Protein AF-A0AAW4YGR2-F1 (afdb_monomer)

Solvent-accessible surface area (backbone atoms only — not comparable to full-atom values): 8056 Å² total; per-residue (Å²): 142,90,78,78,89,82,82,88,88,87,86,87,87,86,78,83,58,52,85,84,49,76,62,74,46,73,49,75,47,76,50,70,59,96,88,45,74,52,77,46,79,47,74,50,80,73,88,74,62,53,74,58,90,59,51,32,40,44,72,47,79,77,44,80,37,77,92,77,71,43,76,41,72,51,71,45,75,39,78,82,68,57,90,58,80,89,78,82,87,87,88,66,85,43,52,62,47,100,85,68,49,75,42,92,53,98,53,69,86,69,80,78,92,123

Nearest PDB structures (foldseek):
  5ihw-assembly1_A  TM=9.160E-01  e=1.388E-10  Staphylococcus aureus subsp. aureus MSSA476
  5wta-assembly2_B  TM=8.793E-01  e=1.305E-10  Staphylococcus aureus subsp. aureus Mu50
  5wtb-assembly2_A  TM=9.764E-01  e=3.705E-07  Staphylococcus aureus subsp. aureus Mu50
  1n67-assembly1_A  TM=6.673E-01  e=1.685E-02  Staphylococcus aureus
  5jq6-assembly1_A  TM=7.932E-01  e=6.149E-02  Staphylococcus aureus

Foldseek 3Di:
DPDPPDDDDDDDDDDPDCVVVVDWDWDKDWDDDPRDIDIDIDTDDDDAWQDDPQWTKDKDWDDQDVVVLDTDMDMDTRPVVGDDDPDDDDDDPADADSVRHGDPDPDDSDPDDD

Secondary structure (DSSP, 8-state):
---SS------------TTT--S-EEEEEEEEETTEEEEEEEEE-PPPPEEETTEEEEEEEEEEETTTTEEEEEEEESTT----SS------SSEE-TT--EE-----S-----

Mean predicted aligned error: 7.58 Å

Sequence (114 aa):
DKYEDIKSRLTLYSYIDKQAVPNETSLNLTFATAGKETNQNVTVDYQDPMVHGDSNIQSIFTKLDEDKQTIEQQIYVNPLKKTATNTKVDIAGSQVDDYGNIKLGNGSTIIDQN

pLDDT: mean 88.15, std 14.64, range [42.28, 98.25]

Organism: Staphylococcus aureus (NCBI:txid1280)

Radius of gyration: 20.93 Å; Cα contacts (8 Å, |Δi|>4): 111; chains: 1; bounding box: 46×40×59 Å

Structure (mmCIF, N/CA/C/O backbone):
data_AF-A0AAW4YGR2-F1
#
_entry.id   AF-A0AAW4YGR2-F1
#
loop_
_atom_site.group_PDB
_atom_site.id
_atom_site.type_symbol
_atom_site.label_atom_id
_atom_site.label_alt_id
_atom_site.label_comp_id
_atom_site.label_asym_id
_atom_site.label_entity_id
_atom_site.label_seq_id
_atom_site.pdbx_PDB_ins_code
_atom_site.Cartn_x
_atom_site.Cartn_y
_atom_site.Cartn_z
_atom_site.occupancy
_atom_site.B_iso_or_equiv
_atom_site.auth_seq_id
_atom_site.auth_comp_id
_atom_site.auth_asym_id
_atom_site.auth_atom_id
_atom_site.pdbx_PDB_model_num
ATOM 1 N N . ASP A 1 1 ? -23.091 -7.155 31.314 1.00 67.25 1 ASP A N 1
ATOM 2 C CA . ASP A 1 1 ? -23.406 -5.916 32.031 1.00 67.25 1 ASP A CA 1
ATOM 3 C C . ASP A 1 1 ? -23.180 -6.125 33.525 1.00 67.25 1 ASP A C 1
ATOM 5 O O . ASP A 1 1 ? -24.080 -6.548 34.233 1.00 67.25 1 ASP A O 1
ATOM 9 N N . LYS A 1 2 ? -21.915 -6.065 33.960 1.00 91.88 2 LYS A N 1
ATOM 10 C CA . LYS A 1 2 ? -21.491 -6.503 35.310 1.00 91.88 2 LYS A CA 1
ATOM 11 C C . LYS A 1 2 ? -20.656 -5.459 36.059 1.00 91.88 2 LYS A C 1
ATOM 13 O O . LYS A 1 2 ? -20.313 -5.695 37.211 1.00 91.88 2 LYS A O 1
ATOM 18 N N . TYR A 1 3 ? -20.289 -4.365 35.396 1.00 93.75 3 TYR A N 1
ATOM 19 C CA . TYR A 1 3 ? -19.369 -3.361 35.919 1.00 93.75 3 TYR A CA 1
ATOM 20 C C . TYR A 1 3 ? -19.913 -1.970 35.625 1.00 93.75 3 TYR A C 1
ATOM 22 O O . TYR A 1 3 ? -20.484 -1.744 34.560 1.00 93.75 3 TYR A O 1
ATOM 30 N N . GLU A 1 4 ? -19.684 -1.061 36.562 1.00 92.88 4 GLU A N 1
ATOM 31 C CA . GLU A 1 4 ? -20.031 0.354 36.466 1.00 92.88 4 GLU A CA 1
ATOM 32 C C . GLU A 1 4 ? -18.751 1.184 36.251 1.00 92.88 4 GLU A C 1
ATOM 34 O O . GLU A 1 4 ? -17.642 0.704 36.499 1.00 92.88 4 GLU A O 1
ATOM 39 N N . ASP A 1 5 ? -18.897 2.406 35.726 1.00 94.94 5 ASP A N 1
ATOM 40 C CA . ASP A 1 5 ? -17.808 3.373 35.492 1.00 94.94 5 ASP A CA 1
ATOM 41 C C . ASP A 1 5 ? -16.616 2.866 34.657 1.00 94.94 5 ASP A C 1
ATOM 43 O O . ASP A 1 5 ? -15.457 3.248 34.855 1.00 94.94 5 ASP A O 1
ATOM 47 N N . ILE A 1 6 ? -16.898 2.013 33.671 1.00 94.94 6 ILE A N 1
ATOM 48 C CA . ILE A 1 6 ? -15.872 1.439 32.799 1.00 94.94 6 ILE A CA 1
ATOM 49 C C . ILE A 1 6 ? -15.189 2.542 31.978 1.00 94.94 6 ILE A C 1
ATOM 51 O O . ILE A 1 6 ? -15.822 3.266 31.208 1.00 94.94 6 ILE A O 1
ATOM 55 N N . LYS A 1 7 ? -13.859 2.602 32.070 1.00 96.88 7 LYS A N 1
ATOM 56 C CA . LYS A 1 7 ? -12.997 3.380 31.171 1.00 96.88 7 LYS A CA 1
ATOM 57 C C . LYS A 1 7 ? -12.283 2.428 30.225 1.00 96.88 7 LYS A C 1
ATOM 59 O O . LYS A 1 7 ? -11.762 1.404 30.656 1.00 96.88 7 LYS A O 1
ATOM 64 N N . SER A 1 8 ? -12.241 2.777 28.945 1.00 96.06 8 SER A N 1
ATOM 65 C CA . SER A 1 8 ? -11.617 1.954 27.911 1.00 96.06 8 SER A CA 1
ATOM 66 C C . SER A 1 8 ? -10.724 2.791 27.003 1.00 96.06 8 SER A C 1
ATOM 68 O O . SER A 1 8 ? -10.925 3.997 26.847 1.00 96.06 8 SER A O 1
ATOM 70 N N . ARG A 1 9 ? -9.733 2.131 26.403 1.00 97.44 9 ARG A N 1
ATOM 71 C CA . ARG A 1 9 ? -8.849 2.676 25.376 1.00 97.44 9 ARG A CA 1
ATOM 72 C C . ARG A 1 9 ? -8.755 1.663 24.245 1.00 97.44 9 ARG A C 1
ATOM 74 O O . ARG A 1 9 ? -8.524 0.485 24.494 1.00 97.44 9 ARG A O 1
ATOM 81 N N . LEU A 1 10 ? -8.877 2.151 23.018 1.00 97.50 10 LEU A N 1
ATOM 82 C CA . LEU A 1 10 ? -8.722 1.361 21.807 1.00 97.50 10 LEU A CA 1
ATOM 83 C C . LEU A 1 10 ? -7.699 2.041 20.895 1.00 97.50 10 LEU A C 1
ATOM 85 O O . LEU A 1 10 ? -7.749 3.255 20.707 1.00 97.50 10 LEU A O 1
ATOM 89 N N . THR A 1 11 ? -6.789 1.250 20.335 1.00 97.62 11 THR A N 1
ATOM 90 C CA . THR A 1 11 ? -5.846 1.674 19.295 1.00 97.62 11 THR A CA 1
ATOM 91 C C . THR A 1 11 ? -6.119 0.822 18.064 1.00 97.62 11 THR A C 1
ATOM 93 O O . THR A 1 11 ? -6.150 -0.401 18.175 1.00 97.62 11 THR A O 1
ATOM 96 N N . LEU A 1 12 ? -6.324 1.458 16.911 1.00 97.31 12 LEU A N 1
ATOM 97 C CA . LEU A 1 12 ? -6.580 0.786 15.639 1.00 97.31 12 LEU A CA 1
ATOM 98 C C . LEU A 1 12 ? -5.519 1.184 14.617 1.00 97.31 12 LEU A C 1
ATOM 100 O O . LEU A 1 12 ? -5.073 2.331 14.595 1.00 97.31 12 LEU A O 1
ATOM 104 N N . TYR A 1 13 ? -5.163 0.236 13.758 1.00 95.75 13 TYR A N 1
ATOM 105 C CA . TYR A 1 13 ? -4.300 0.455 12.604 1.00 95.75 13 TYR A CA 1
ATOM 106 C C . TYR A 1 13 ? -5.129 0.317 11.333 1.00 95.75 13 TYR A C 1
ATOM 108 O O . TYR A 1 13 ? -6.061 -0.483 11.267 1.00 95.75 13 TYR A O 1
ATOM 116 N N . SER A 1 14 ? -4.800 1.122 10.332 1.00 95.06 14 SER A N 1
ATOM 117 C CA . SER A 1 14 ? -5.449 1.105 9.024 1.00 95.06 14 SER A CA 1
ATOM 118 C C . SER A 1 14 ? -4.433 1.480 7.950 1.00 95.06 14 SER A C 1
ATOM 120 O O . SER A 1 14 ? -3.360 2.004 8.259 1.00 95.06 14 SER A O 1
ATOM 122 N N . TYR A 1 15 ? -4.769 1.193 6.697 1.00 95.38 15 TYR A N 1
ATOM 123 C CA . TYR A 1 15 ? -3.955 1.532 5.535 1.00 95.38 15 TYR A CA 1
ATOM 124 C C . TYR A 1 15 ? -4.701 2.553 4.681 1.00 95.38 15 TYR A C 1
ATOM 126 O O . TYR A 1 15 ? -5.926 2.498 4.578 1.00 95.38 15 TYR A O 1
ATOM 134 N N . ILE A 1 16 ? -3.961 3.462 4.046 1.00 96.69 16 ILE A N 1
ATOM 135 C CA . ILE A 1 16 ? -4.522 4.350 3.025 1.00 96.69 16 ILE A CA 1
ATOM 136 C C . ILE A 1 16 ? -5.048 3.501 1.866 1.00 96.69 16 ILE A C 1
ATOM 138 O O . ILE A 1 16 ? -4.357 2.596 1.385 1.00 96.69 16 ILE A O 1
ATOM 142 N N . ASP A 1 17 ? -6.262 3.812 1.416 1.00 95.62 17 ASP A N 1
ATOM 143 C CA . ASP A 1 17 ? -6.830 3.226 0.210 1.00 95.62 17 ASP A CA 1
ATOM 144 C C . ASP A 1 17 ? -6.059 3.731 -1.017 1.00 95.62 17 ASP A C 1
ATOM 146 O O . ASP A 1 17 ? -6.204 4.877 -1.448 1.00 95.62 17 ASP A O 1
ATOM 150 N N . LYS A 1 18 ? -5.229 2.850 -1.583 1.00 92.69 18 LYS A N 1
ATOM 151 C CA . LYS A 1 18 ? -4.399 3.147 -2.756 1.00 92.69 18 LYS A CA 1
ATOM 152 C C . LYS A 1 18 ? -5.220 3.348 -4.032 1.00 92.69 18 LYS A C 1
ATOM 154 O O . LYS A 1 18 ? -4.711 3.954 -4.969 1.00 92.69 18 LYS A O 1
ATOM 159 N N . GLN A 1 19 ? -6.463 2.862 -4.094 1.00 92.44 19 GLN A N 1
ATOM 160 C CA . GLN A 1 19 ? -7.344 3.130 -5.233 1.00 92.44 19 GLN A CA 1
ATOM 161 C C . GLN A 1 19 ? -7.850 4.576 -5.193 1.00 92.44 19 GLN A C 1
ATOM 163 O O . GLN A 1 19 ? -7.893 5.241 -6.228 1.00 92.44 19 GLN A O 1
ATOM 168 N N . ALA A 1 20 ? -8.201 5.069 -4.003 1.00 94.62 20 ALA A N 1
ATOM 169 C CA . ALA A 1 20 ? -8.630 6.450 -3.802 1.00 94.62 20 ALA A CA 1
ATOM 170 C C . ALA A 1 20 ? -7.458 7.450 -3.829 1.00 94.62 20 ALA A C 1
ATOM 172 O O . ALA A 1 20 ? -7.620 8.574 -4.304 1.00 94.62 20 ALA A O 1
ATOM 173 N N . VAL A 1 21 ? -6.278 7.044 -3.349 1.00 95.56 21 VAL A N 1
ATOM 174 C CA . VAL A 1 21 ? -5.060 7.868 -3.292 1.00 95.56 21 VAL A CA 1
ATOM 175 C C . VAL A 1 21 ? -3.935 7.190 -4.088 1.00 95.56 21 VAL A C 1
ATOM 177 O O . VAL A 1 21 ? -3.017 6.622 -3.500 1.00 95.56 21 VAL A O 1
ATOM 180 N N . PRO A 1 22 ? -3.981 7.209 -5.432 1.00 91.81 22 PRO A N 1
ATOM 181 C CA . PRO A 1 22 ? -3.017 6.477 -6.259 1.00 91.81 22 PRO A CA 1
ATOM 182 C C . PRO A 1 22 ? -1.628 7.127 -6.325 1.00 91.81 22 PRO A C 1
ATOM 184 O O . PRO A 1 22 ? -0.672 6.464 -6.712 1.00 91.81 22 PRO A O 1
ATOM 187 N N . ASN A 1 23 ? -1.506 8.408 -5.962 1.00 93.44 23 ASN A N 1
ATOM 188 C CA . ASN A 1 23 ? -0.253 9.165 -5.978 1.00 93.44 23 ASN A CA 1
ATOM 189 C C . ASN A 1 23 ? -0.032 9.853 -4.629 1.00 93.44 23 ASN A C 1
ATOM 191 O O . ASN A 1 23 ? -0.991 10.096 -3.893 1.00 93.44 23 ASN A O 1
ATOM 195 N N . GLU A 1 24 ? 1.220 10.198 -4.340 1.00 95.88 24 GLU A N 1
ATOM 196 C CA . GLU A 1 24 ? 1.603 10.945 -3.142 1.00 95.88 24 GLU A CA 1
ATOM 197 C C . GLU A 1 24 ? 0.855 12.268 -3.035 1.00 95.88 24 GLU A C 1
ATOM 199 O O . GLU A 1 24 ? 0.673 13.006 -4.011 1.00 95.88 24 GLU A O 1
ATOM 204 N N . THR A 1 25 ? 0.381 12.557 -1.829 1.00 97.69 25 THR A N 1
ATOM 205 C CA . THR A 1 25 ? -0.408 13.753 -1.558 1.00 97.69 25 THR A CA 1
ATOM 206 C C . THR A 1 25 ? -0.539 13.985 -0.060 1.00 97.69 25 THR A C 1
ATOM 208 O O . THR A 1 25 ? -0.298 13.089 0.750 1.00 97.69 25 THR A O 1
ATOM 211 N N . SER A 1 26 ? -0.982 15.178 0.321 1.00 97.62 26 SER A N 1
ATOM 212 C CA . SER A 1 26 ? -1.445 15.441 1.680 1.00 97.62 26 SER A CA 1
ATOM 213 C C . SER A 1 26 ? -2.966 15.352 1.728 1.00 97.62 26 SER A C 1
ATOM 215 O O . SER A 1 26 ? -3.655 15.926 0.885 1.00 97.62 26 SER A O 1
ATOM 217 N N . LEU A 1 27 ? -3.505 14.673 2.739 1.00 96.94 27 LEU A N 1
ATOM 218 C CA . LEU A 1 27 ? -4.947 14.576 2.963 1.00 96.94 27 LEU A CA 1
ATOM 219 C C . LEU A 1 27 ? -5.303 14.743 4.438 1.00 96.94 27 LEU A C 1
ATOM 221 O O . LEU A 1 27 ? -4.483 14.542 5.332 1.00 96.94 27 LEU A O 1
ATOM 225 N N . ASN A 1 28 ? -6.552 15.123 4.689 1.00 97.62 28 ASN A N 1
ATOM 226 C CA . ASN A 1 28 ? -7.111 15.155 6.031 1.00 97.62 28 ASN A CA 1
ATOM 227 C C . ASN A 1 28 ? -7.814 13.827 6.331 1.00 97.62 28 ASN A C 1
ATOM 229 O O . ASN A 1 28 ? -8.724 13.435 5.603 1.00 97.62 28 ASN A O 1
ATOM 233 N N . LEU A 1 29 ? -7.403 13.160 7.406 1.00 97.69 29 LEU A N 1
ATOM 234 C CA . LEU A 1 29 ? -8.069 11.978 7.937 1.00 97.69 29 LEU A CA 1
ATOM 235 C C . LEU A 1 29 ? -9.057 12.392 9.023 1.00 97.69 29 LEU A C 1
ATOM 237 O O . LEU A 1 29 ? -8.696 13.131 9.940 1.00 97.69 29 LEU A O 1
ATOM 241 N N . THR A 1 30 ? -10.272 11.863 8.944 1.00 97.88 30 THR A N 1
ATOM 242 C CA . THR A 1 30 ? -11.322 12.063 9.944 1.00 97.88 30 THR A CA 1
ATOM 243 C C . THR A 1 30 ? -11.640 10.725 10.598 1.00 97.88 30 THR A C 1
ATOM 245 O O . THR A 1 30 ? -12.021 9.773 9.920 1.00 97.88 30 THR A O 1
ATOM 248 N N . PHE A 1 31 ? -11.492 10.649 11.920 1.00 97.56 31 PHE A N 1
ATOM 249 C CA . PHE A 1 31 ? -11.860 9.475 12.717 1.00 97.56 31 PHE A CA 1
ATOM 250 C C . PHE A 1 31 ? -12.943 9.854 13.718 1.00 97.56 31 PHE A C 1
ATOM 252 O O . PHE A 1 31 ? -12.882 10.930 14.307 1.00 97.56 31 PHE A O 1
ATOM 259 N N . ALA A 1 32 ? -13.898 8.955 13.959 1.00 97.50 32 ALA A N 1
ATOM 260 C CA . ALA A 1 32 ? -14.972 9.171 14.920 1.00 97.50 32 ALA A CA 1
ATOM 261 C C . ALA A 1 32 ? -15.021 8.063 15.976 1.00 97.50 32 ALA A C 1
ATOM 263 O O . ALA A 1 32 ? -14.880 6.881 15.669 1.00 97.50 32 ALA A O 1
ATOM 264 N N . THR A 1 33 ? -15.270 8.430 17.231 1.00 97.50 33 THR A N 1
ATOM 265 C CA . THR A 1 33 ? -15.630 7.486 18.299 1.00 97.50 33 THR A CA 1
ATOM 266 C C . THR A 1 33 ? -16.886 7.991 18.988 1.00 97.50 33 THR A C 1
ATOM 268 O O . THR A 1 33 ? -16.926 9.130 19.448 1.00 97.50 33 THR A O 1
ATOM 271 N N . ALA A 1 34 ? -17.928 7.154 19.035 1.00 97.00 34 ALA A N 1
ATOM 272 C CA . ALA A 1 34 ? -19.237 7.514 19.591 1.00 97.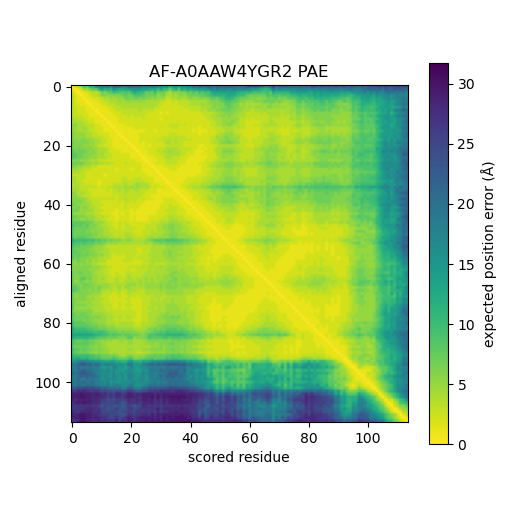00 34 ALA A CA 1
ATOM 273 C C . ALA A 1 34 ? -19.790 8.847 19.030 1.00 97.00 34 ALA A C 1
ATOM 275 O O . ALA A 1 34 ? -20.281 9.695 19.772 1.00 97.00 34 ALA A O 1
ATOM 276 N N . GLY A 1 35 ? -19.655 9.050 17.713 1.00 96.81 35 GLY A N 1
ATOM 277 C CA . GLY A 1 35 ? -20.132 10.247 17.012 1.00 96.81 35 GLY A CA 1
ATOM 278 C C . GLY A 1 35 ? -19.296 11.514 17.222 1.00 96.81 35 GLY A C 1
ATOM 279 O O . GLY A 1 35 ? -19.659 12.561 16.698 1.00 96.81 35 GLY A O 1
ATOM 280 N N . LYS A 1 36 ? -18.186 11.450 17.968 1.00 97.56 36 LYS A N 1
ATOM 281 C CA . LYS A 1 36 ? -17.252 12.573 18.123 1.00 97.56 36 LYS A CA 1
ATOM 282 C C . LYS A 1 36 ? -16.058 12.397 17.203 1.00 97.56 36 LYS A C 1
ATOM 284 O O . LYS A 1 36 ? -15.359 11.389 17.298 1.00 97.56 36 LYS A O 1
ATOM 289 N N . GLU A 1 37 ? -15.838 13.388 16.351 1.00 98.25 37 GLU A N 1
ATOM 290 C CA . GLU A 1 37 ? -14.777 13.381 15.352 1.00 98.25 37 GLU A CA 1
ATOM 291 C C . GLU A 1 37 ? -13.478 14.006 15.859 1.00 98.25 37 GLU A C 1
ATOM 293 O O . GLU A 1 37 ? -13.468 14.906 16.701 1.00 98.25 37 GLU A O 1
ATOM 298 N N . THR A 1 38 ? -12.375 13.549 15.281 1.00 97.69 38 THR A N 1
ATOM 299 C CA . THR A 1 38 ? -11.078 14.214 15.312 1.00 97.69 38 THR A CA 1
ATOM 300 C C . THR A 1 38 ? -10.476 14.194 13.912 1.00 97.69 38 THR A C 1
ATOM 302 O O . THR A 1 38 ? -10.728 13.272 13.133 1.00 97.69 38 THR A O 1
ATOM 305 N N . ASN A 1 39 ? -9.704 15.228 13.591 1.00 97.56 39 ASN A N 1
ATOM 306 C CA . ASN A 1 39 ? -9.137 15.445 12.268 1.00 97.56 39 ASN A CA 1
ATOM 307 C C . ASN A 1 39 ? -7.620 15.554 12.360 1.00 97.56 39 ASN A C 1
ATOM 309 O O . ASN A 1 39 ? -7.103 16.221 13.257 1.00 97.56 39 ASN A O 1
ATOM 313 N N . GLN A 1 40 ? -6.918 14.935 11.416 1.00 97.62 40 GLN A N 1
ATOM 314 C CA . GLN A 1 40 ? -5.468 15.021 11.312 1.00 97.62 40 GLN A CA 1
ATOM 315 C C . GLN A 1 40 ? -5.056 15.128 9.848 1.00 97.62 40 GLN A C 1
ATOM 317 O O . GLN A 1 40 ? -5.383 14.263 9.037 1.00 97.62 40 GLN A O 1
ATOM 322 N N . ASN A 1 41 ? -4.279 16.158 9.522 1.00 97.88 41 ASN A N 1
ATOM 323 C CA . ASN A 1 41 ? -3.614 16.237 8.230 1.00 97.88 41 ASN A CA 1
ATOM 324 C C . ASN A 1 41 ? -2.382 15.324 8.224 1.00 97.88 41 ASN A C 1
ATOM 326 O O . ASN A 1 41 ? -1.584 15.351 9.165 1.00 97.88 41 ASN A O 1
ATOM 330 N N . VAL A 1 42 ? -2.252 14.515 7.179 1.00 97.50 42 VAL A N 1
ATOM 331 C CA . VAL A 1 42 ? -1.128 13.602 6.968 1.00 97.50 42 VAL A CA 1
ATOM 332 C C . VAL A 1 42 ? -0.604 13.754 5.548 1.00 97.50 42 VAL A C 1
ATOM 334 O O . VAL A 1 42 ? -1.360 14.078 4.631 1.00 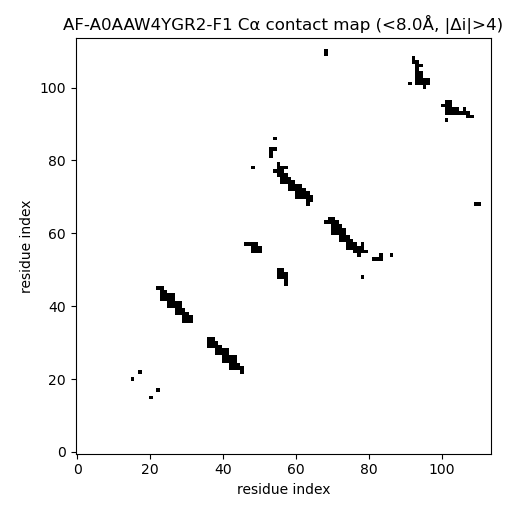97.50 42 VAL A O 1
ATOM 337 N N . THR A 1 43 ? 0.679 13.465 5.366 1.00 98.06 43 THR A N 1
ATOM 338 C CA . THR A 1 43 ? 1.292 13.311 4.046 1.00 98.06 43 THR A CA 1
ATOM 339 C C . THR A 1 43 ? 1.466 11.829 3.758 1.00 98.06 43 THR A C 1
ATOM 341 O O . THR A 1 43 ? 1.988 11.092 4.595 1.00 98.06 43 THR A O 1
ATOM 344 N N . VAL A 1 44 ? 0.991 11.400 2.592 1.00 97.62 44 VAL A N 1
ATOM 345 C CA . VAL A 1 44 ? 1.186 10.053 2.059 1.00 97.62 44 VAL A CA 1
ATOM 346 C C . VAL A 1 44 ? 2.405 10.087 1.162 1.00 97.62 44 VAL A C 1
ATOM 348 O O . VAL A 1 44 ? 2.388 10.747 0.125 1.00 97.62 44 VAL A O 1
ATOM 351 N N . ASP A 1 45 ? 3.427 9.373 1.606 1.00 97.00 45 ASP A N 1
ATOM 352 C CA . ASP A 1 45 ? 4.701 9.166 0.933 1.00 97.00 45 ASP A CA 1
ATOM 353 C C . ASP A 1 45 ? 4.777 7.683 0.544 1.00 97.00 45 ASP A C 1
ATOM 355 O O . ASP A 1 45 ? 4.581 6.807 1.401 1.00 97.00 45 ASP A O 1
ATOM 359 N N . TYR A 1 46 ? 4.932 7.395 -0.748 1.00 94.81 46 TYR A N 1
ATOM 360 C CA . TYR A 1 46 ? 5.013 6.028 -1.249 1.00 94.81 46 TYR A CA 1
ATOM 361 C C . TYR A 1 46 ? 6.477 5.652 -1.468 1.00 94.81 46 TYR A C 1
ATOM 363 O O . TYR A 1 46 ? 7.367 6.482 -1.528 1.00 94.81 46 TYR A O 1
ATOM 371 N N . GLN A 1 47 ? 6.760 4.353 -1.543 1.00 92.44 47 GLN A N 1
ATOM 372 C CA . GLN A 1 47 ? 8.139 3.921 -1.748 1.00 92.44 47 GLN A CA 1
ATOM 373 C C . GLN A 1 47 ? 8.641 4.312 -3.148 1.00 92.44 47 GLN A C 1
ATOM 375 O O . GLN A 1 47 ? 7.954 4.081 -4.149 1.00 92.44 47 GLN A O 1
ATOM 380 N N . ASP A 1 48 ? 9.879 4.788 -3.208 1.00 93.00 48 ASP A N 1
ATOM 381 C CA . ASP A 1 48 ? 10.631 4.923 -4.451 1.00 93.00 48 ASP A CA 1
ATOM 382 C C . ASP A 1 48 ? 11.072 3.555 -5.005 1.00 93.00 48 ASP A C 1
ATOM 384 O O . ASP A 1 48 ? 11.268 2.594 -4.245 1.00 93.00 48 ASP A O 1
ATOM 388 N N . PRO A 1 49 ? 11.295 3.436 -6.327 1.00 93.75 49 PRO A N 1
ATOM 389 C CA . PRO A 1 49 ? 11.941 2.262 -6.886 1.00 93.75 49 PRO A CA 1
ATOM 390 C C . PRO A 1 49 ? 13.394 2.148 -6.438 1.00 93.75 49 PRO A C 1
ATOM 392 O O . PRO A 1 49 ? 14.137 3.127 -6.415 1.00 93.75 49 PRO A O 1
ATOM 395 N N . MET A 1 50 ? 13.838 0.917 -6.181 1.00 90.75 50 MET A N 1
ATOM 396 C CA . MET A 1 50 ? 15.263 0.624 -6.049 1.00 90.75 50 MET A CA 1
ATOM 397 C C . MET A 1 50 ? 15.919 0.776 -7.424 1.00 90.75 50 MET A C 1
ATOM 399 O O . MET A 1 50 ?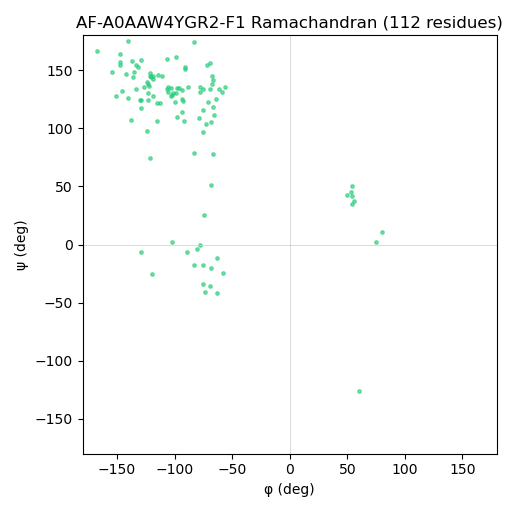 15.386 0.262 -8.410 1.00 90.75 50 MET A O 1
ATOM 403 N N . VAL A 1 51 ? 17.066 1.459 -7.506 1.00 93.31 51 VAL A N 1
ATOM 404 C CA . VAL A 1 51 ? 17.742 1.771 -8.778 1.00 93.31 51 VAL A CA 1
ATOM 405 C C . VAL A 1 51 ? 19.220 1.382 -8.729 1.00 93.31 51 VAL A C 1
ATOM 407 O O . VAL A 1 51 ? 19.975 1.895 -7.908 1.00 93.31 51 VAL A O 1
ATOM 410 N N . HIS A 1 52 ? 19.658 0.549 -9.677 1.00 91.31 52 HIS A N 1
ATOM 411 C CA . HIS A 1 52 ? 21.066 0.221 -9.906 1.00 91.31 52 HIS A CA 1
ATOM 412 C C . HIS A 1 52 ? 21.374 0.194 -11.412 1.00 91.31 52 HIS A C 1
ATOM 414 O O . HIS A 1 52 ? 20.953 -0.709 -12.135 1.00 91.31 52 HIS A O 1
ATOM 420 N N . GLY A 1 53 ? 22.094 1.205 -11.910 1.00 93.00 53 GLY A N 1
ATOM 421 C CA . GLY A 1 53 ? 22.292 1.391 -13.352 1.00 93.00 53 GLY A CA 1
ATOM 422 C C . GLY A 1 53 ? 20.956 1.587 -14.082 1.00 93.00 53 GLY A C 1
ATOM 423 O O . GLY A 1 53 ? 20.156 2.453 -13.704 1.00 93.00 53 GLY A O 1
ATOM 424 N N . ASP A 1 54 ? 20.704 0.774 -15.109 1.00 94.31 54 ASP A N 1
ATOM 425 C CA . ASP A 1 54 ? 19.429 0.766 -15.841 1.00 94.31 54 ASP A CA 1
ATOM 426 C C . ASP A 1 54 ? 18.350 -0.086 -15.158 1.00 94.31 54 ASP A C 1
ATOM 428 O O . ASP A 1 54 ? 17.159 0.103 -15.416 1.00 94.31 54 ASP A O 1
ATOM 432 N N . SER A 1 55 ? 18.737 -0.975 -14.239 1.00 92.75 55 SER A N 1
ATOM 433 C CA . SER A 1 55 ? 17.800 -1.776 -13.456 1.00 92.75 55 SER A CA 1
ATOM 434 C C . SER A 1 55 ? 17.083 -0.892 -12.443 1.00 92.75 55 SER A C 1
ATOM 436 O O . SER A 1 55 ? 17.713 -0.231 -11.618 1.00 92.75 55 SER A O 1
ATOM 438 N N . ASN A 1 56 ? 15.755 -0.864 -12.513 1.00 94.12 56 ASN A N 1
ATOM 439 C CA . ASN A 1 56 ? 14.916 -0.195 -11.530 1.00 94.12 56 ASN A CA 1
ATOM 440 C C . ASN A 1 56 ? 13.606 -0.962 -11.330 1.00 94.12 56 ASN A C 1
ATOM 442 O O . ASN A 1 56 ? 12.988 -1.394 -12.308 1.00 94.12 56 ASN A O 1
ATOM 446 N N . ILE A 1 57 ? 13.229 -1.190 -10.071 1.00 93.69 57 ILE A N 1
ATOM 447 C CA . ILE A 1 57 ? 12.118 -2.076 -9.708 1.00 93.69 57 ILE A CA 1
ATOM 448 C C . ILE A 1 57 ? 11.517 -1.693 -8.351 1.00 93.69 57 ILE A C 1
ATOM 450 O O . ILE A 1 57 ? 12.217 -1.231 -7.452 1.00 93.69 57 ILE A O 1
ATOM 454 N N . GLN A 1 58 ? 10.216 -1.923 -8.196 1.00 93.06 58 GLN A N 1
ATOM 455 C CA . GLN A 1 58 ? 9.511 -1.868 -6.914 1.00 93.06 58 GLN A CA 1
ATOM 456 C C . GLN A 1 58 ? 8.374 -2.888 -6.906 1.00 93.06 58 GLN A C 1
ATOM 458 O O . GLN A 1 58 ? 7.835 -3.234 -7.961 1.00 93.06 58 GLN A O 1
ATOM 463 N N . SER A 1 59 ? 7.977 -3.356 -5.724 1.00 92.12 59 SER A N 1
ATOM 464 C CA . SER A 1 59 ? 6.835 -4.262 -5.585 1.00 92.12 59 SER A CA 1
ATOM 465 C C . SER A 1 59 ? 6.088 -4.054 -4.275 1.00 92.12 59 SER A C 1
ATOM 467 O O . SER A 1 59 ? 6.654 -3.531 -3.316 1.00 92.12 59 SER A O 1
ATOM 469 N N . ILE A 1 60 ? 4.819 -4.456 -4.248 1.00 91.31 60 ILE A N 1
ATOM 470 C CA . ILE A 1 60 ? 3.959 -4.420 -3.061 1.00 91.31 60 ILE A CA 1
ATOM 471 C C . ILE A 1 60 ? 3.053 -5.653 -3.032 1.00 91.31 60 ILE A C 1
ATOM 473 O O . ILE A 1 60 ? 2.611 -6.123 -4.081 1.00 91.31 60 ILE A O 1
ATOM 477 N N . PHE A 1 61 ? 2.734 -6.153 -1.837 1.00 93.44 61 PHE A N 1
ATOM 478 C CA . PHE A 1 61 ? 1.627 -7.094 -1.667 1.00 93.44 61 PHE A CA 1
ATOM 479 C C . PHE A 1 61 ? 0.294 -6.346 -1.675 1.00 93.44 61 PHE A C 1
ATOM 481 O O . PHE A 1 61 ? 0.162 -5.295 -1.042 1.00 93.44 61 PHE A O 1
ATOM 488 N N . THR A 1 62 ? -0.686 -6.881 -2.397 1.00 93.56 62 THR A N 1
ATOM 489 C CA . THR A 1 62 ? -1.974 -6.214 -2.649 1.00 93.56 62 THR A CA 1
ATOM 490 C C . THR A 1 62 ? -3.170 -6.991 -2.126 1.00 93.56 62 THR A C 1
ATOM 492 O O . THR A 1 62 ? -4.182 -6.377 -1.792 1.00 93.56 62 THR A O 1
ATOM 495 N N . LYS A 1 63 ? -3.065 -8.318 -1.994 1.00 94.25 63 LYS A N 1
ATOM 496 C CA . LYS A 1 63 ? -4.143 -9.153 -1.457 1.00 94.25 63 LYS A CA 1
ATOM 497 C C . LYS A 1 63 ? -3.589 -10.395 -0.777 1.00 94.25 63 LYS A C 1
ATOM 499 O O . LYS A 1 63 ? -2.847 -11.146 -1.395 1.00 94.25 63 LYS A O 1
ATOM 504 N N . LEU A 1 64 ? -4.011 -10.632 0.459 1.00 93.62 64 LEU A N 1
ATOM 505 C CA . LEU A 1 64 ? -3.871 -11.913 1.145 1.00 93.62 64 LEU A CA 1
ATOM 506 C C . LEU A 1 64 ? -5.231 -12.619 1.127 1.00 93.62 64 LEU A C 1
ATOM 508 O O . LEU A 1 64 ? -6.263 -11.992 1.362 1.00 93.62 64 LEU A O 1
ATOM 512 N N . ASP A 1 65 ? -5.237 -13.907 0.807 1.00 95.06 65 ASP A N 1
ATOM 513 C CA . ASP A 1 65 ? -6.401 -14.788 0.889 1.00 95.06 65 ASP A CA 1
ATOM 514 C C . ASP A 1 65 ? -6.017 -15.965 1.788 1.00 95.06 65 ASP A C 1
ATOM 516 O O . ASP A 1 65 ? -5.315 -16.876 1.345 1.00 95.06 65 ASP A O 1
ATOM 520 N N . GLU A 1 66 ? -6.395 -15.895 3.066 1.00 94.00 66 GLU A N 1
ATOM 521 C CA . GLU A 1 66 ? -6.010 -16.900 4.068 1.00 94.00 66 GLU A CA 1
ATOM 522 C C . GLU A 1 66 ? -6.697 -18.249 3.818 1.00 94.00 66 GLU A C 1
ATOM 524 O O . GLU A 1 66 ? -6.052 -19.288 3.952 1.00 94.00 66 GLU A O 1
ATOM 529 N N . ASP A 1 67 ? -7.950 -18.242 3.346 1.00 95.06 67 ASP A N 1
ATOM 530 C CA . ASP A 1 67 ? -8.706 -19.458 3.019 1.00 95.06 67 ASP A CA 1
ATOM 531 C C . ASP A 1 67 ? -8.054 -20.240 1.875 1.00 95.06 67 ASP A C 1
ATOM 533 O O . ASP A 1 67 ? -7.974 -21.469 1.903 1.00 95.06 67 ASP A O 1
ATOM 537 N N . LYS A 1 68 ? -7.578 -19.526 0.848 1.00 95.00 68 LYS A N 1
ATOM 538 C CA . LYS A 1 68 ? -6.894 -20.138 -0.301 1.00 95.00 68 LYS A CA 1
ATOM 539 C C . LYS A 1 68 ? -5.390 -20.267 -0.110 1.00 95.00 68 LYS A C 1
ATOM 541 O O . LYS A 1 68 ? -4.738 -20.835 -0.982 1.00 95.00 68 LYS A O 1
ATOM 546 N N . GLN A 1 69 ? -4.843 -19.720 0.974 1.00 93.44 69 GLN A N 1
ATOM 547 C CA . GLN A 1 69 ? -3.404 -19.632 1.221 1.00 93.44 69 GLN A CA 1
ATOM 548 C C . GLN A 1 69 ? -2.651 -18.982 0.044 1.00 93.44 69 GLN A C 1
ATOM 550 O O . GLN A 1 69 ? -1.619 -19.476 -0.411 1.00 93.44 69 GLN A O 1
ATOM 555 N N . THR A 1 70 ? -3.183 -17.873 -0.486 1.00 91.94 70 THR A N 1
ATOM 556 C CA . THR A 1 70 ? -2.574 -17.156 -1.624 1.00 91.94 70 THR A CA 1
ATOM 557 C C . THR A 1 70 ? -2.244 -15.709 -1.287 1.00 91.94 70 THR A C 1
ATOM 559 O O . THR A 1 70 ? -2.957 -15.054 -0.526 1.00 91.94 70 THR A O 1
ATOM 562 N N . ILE A 1 71 ? -1.175 -15.203 -1.904 1.00 94.12 71 ILE A N 1
ATOM 563 C CA . ILE A 1 71 ? -0.765 -13.801 -1.849 1.00 94.12 71 ILE A CA 1
ATOM 564 C C . ILE A 1 71 ? -0.699 -13.233 -3.273 1.00 94.12 71 ILE A C 1
ATOM 566 O O . ILE A 1 71 ? -0.194 -13.884 -4.187 1.00 94.12 71 ILE A O 1
ATOM 570 N N . GLU A 1 72 ? -1.209 -12.020 -3.463 1.00 93.75 72 GLU A N 1
ATOM 571 C CA . GLU A 1 72 ? -1.044 -11.227 -4.680 1.00 93.75 72 GLU A CA 1
ATOM 572 C C . GLU A 1 72 ? 0.072 -10.200 -4.470 1.00 93.75 72 GLU A C 1
ATOM 574 O O . GLU A 1 72 ? 0.079 -9.464 -3.478 1.00 93.75 72 GLU A O 1
ATOM 579 N N . GLN A 1 73 ? 1.003 -10.142 -5.421 1.00 94.44 73 GLN A N 1
ATOM 580 C CA . GLN A 1 73 ? 2.072 -9.152 -5.473 1.00 94.44 73 GLN A CA 1
ATOM 581 C C . GLN A 1 73 ? 2.006 -8.411 -6.807 1.00 94.44 73 GLN A C 1
ATOM 583 O O . GLN A 1 73 ? 1.976 -9.034 -7.869 1.00 94.44 73 GLN A O 1
ATOM 588 N N . GLN A 1 74 ? 2.033 -7.082 -6.759 1.00 94.44 74 GLN A N 1
ATOM 589 C CA 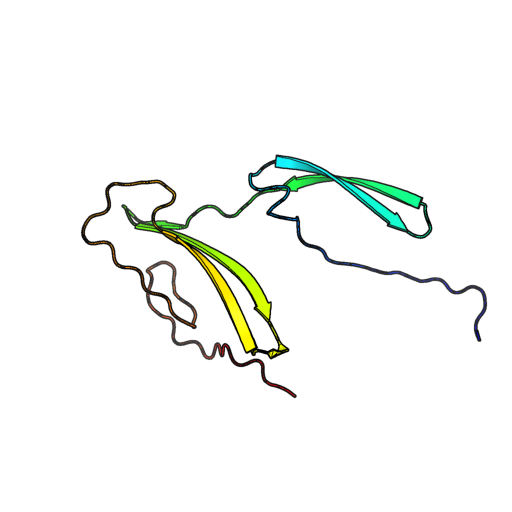. GLN A 1 74 ? 2.182 -6.241 -7.943 1.00 94.44 74 GLN A CA 1
ATOM 590 C C . GLN A 1 74 ? 3.627 -5.757 -8.041 1.00 94.44 74 GLN A C 1
ATOM 592 O O . GLN A 1 74 ? 4.191 -5.262 -7.062 1.00 94.44 74 GLN A O 1
ATOM 597 N N . ILE A 1 75 ? 4.227 -5.916 -9.222 1.00 94.94 75 ILE A N 1
ATOM 598 C CA . ILE A 1 75 ? 5.630 -5.590 -9.496 1.00 94.94 75 ILE A CA 1
ATOM 599 C C . ILE A 1 75 ? 5.681 -4.593 -10.650 1.00 94.94 75 ILE A C 1
ATOM 601 O O . ILE A 1 75 ? 5.187 -4.869 -11.743 1.00 94.94 75 ILE A O 1
ATOM 605 N N . TYR A 1 76 ? 6.324 -3.453 -10.419 1.00 94.25 76 TYR A N 1
ATOM 606 C CA . TYR A 1 76 ? 6.612 -2.476 -11.459 1.00 94.25 76 TYR A CA 1
ATOM 607 C C . TYR A 1 76 ? 8.049 -2.678 -11.930 1.00 94.25 76 TYR A C 1
ATOM 609 O O . TYR A 1 76 ? 9.000 -2.394 -11.201 1.00 94.25 76 TYR A O 1
ATOM 617 N N . VAL A 1 77 ? 8.201 -3.185 -13.153 1.00 96.62 77 VAL A N 1
ATOM 618 C CA . VAL A 1 77 ? 9.502 -3.384 -13.800 1.00 96.62 77 VAL A CA 1
ATOM 619 C C . VAL A 1 77 ? 9.818 -2.160 -14.648 1.00 96.62 77 VAL A C 1
ATOM 621 O O . VAL A 1 77 ? 9.032 -1.788 -15.518 1.00 96.62 77 VAL A O 1
ATOM 624 N N . ASN A 1 78 ? 10.980 -1.554 -14.410 1.00 96.81 78 ASN A N 1
ATOM 625 C CA . ASN A 1 78 ? 11.421 -0.334 -15.078 1.00 96.81 78 ASN A CA 1
ATOM 626 C C . ASN A 1 78 ? 10.406 0.836 -14.990 1.00 96.81 78 ASN A C 1
ATOM 628 O O . ASN A 1 78 ? 10.076 1.429 -16.025 1.00 96.81 78 ASN A O 1
ATOM 632 N N . PRO A 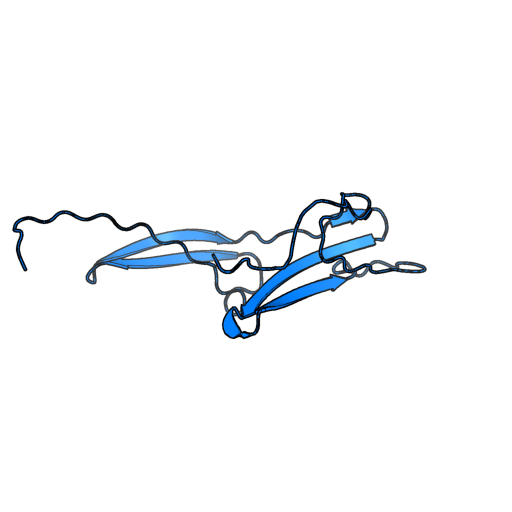1 79 ? 9.888 1.198 -13.792 1.00 96.25 79 PRO A N 1
ATOM 633 C CA . PRO A 1 79 ? 8.955 2.321 -13.647 1.00 96.25 79 PRO A CA 1
ATOM 634 C C . PRO A 1 79 ? 9.532 3.658 -14.143 1.00 96.25 79 PRO A C 1
ATOM 636 O O . PRO A 1 79 ? 8.775 4.522 -14.583 1.00 96.25 79 PRO A O 1
A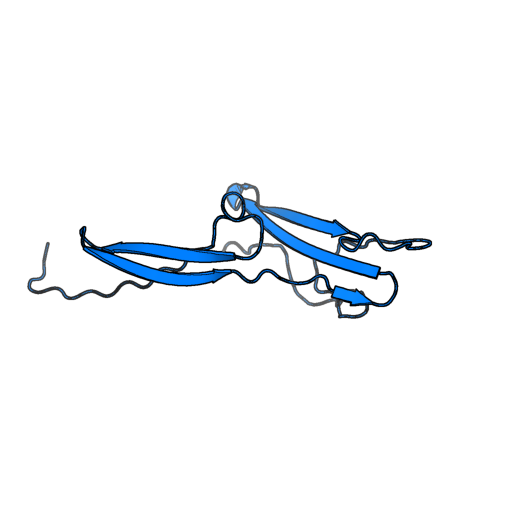TOM 639 N N . LEU A 1 80 ? 10.863 3.811 -14.163 1.00 96.94 80 LEU A N 1
ATOM 640 C CA . LEU A 1 80 ? 11.553 4.995 -14.691 1.00 96.94 80 LEU A CA 1
ATOM 641 C C . LEU A 1 80 ? 11.689 5.005 -16.222 1.00 96.94 80 LEU A C 1
ATOM 643 O O . LEU A 1 80 ? 12.195 5.979 -16.780 1.00 96.94 80 LEU A O 1
ATOM 647 N N . LYS A 1 81 ? 11.252 3.943 -16.914 1.00 97.44 81 LYS A N 1
ATOM 648 C CA . LYS A 1 81 ? 11.257 3.826 -18.384 1.00 97.44 81 LYS A CA 1
ATOM 649 C C . LYS A 1 81 ? 12.642 4.039 -19.018 1.00 97.44 81 LYS A C 1
ATOM 651 O O . LYS A 1 81 ? 12.753 4.624 -20.095 1.00 97.44 81 LYS A O 1
ATOM 656 N N . LYS A 1 82 ? 13.705 3.561 -18.365 1.00 97.44 82 LYS A N 1
ATOM 657 C CA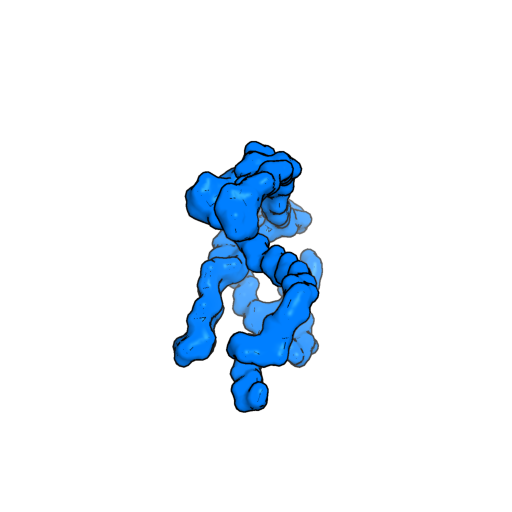 . LYS A 1 82 ? 15.077 3.600 -18.900 1.00 97.44 82 LYS A CA 1
ATOM 658 C C . LYS A 1 82 ? 15.244 2.643 -20.083 1.00 97.44 82 LYS A C 1
ATOM 660 O O . LYS A 1 82 ? 14.539 1.637 -20.182 1.00 97.44 82 LYS A O 1
ATOM 665 N N . THR A 1 83 ? 16.226 2.909 -20.941 1.00 97.31 83 THR A N 1
ATOM 666 C CA . THR A 1 83 ? 16.669 1.956 -21.967 1.00 97.31 83 THR A CA 1
ATOM 667 C C . THR A 1 83 ? 17.501 0.858 -21.307 1.00 97.31 83 THR A C 1
ATOM 669 O O . THR A 1 83 ? 18.687 1.046 -21.074 1.00 97.31 83 THR A O 1
ATOM 672 N N . ALA A 1 84 ? 16.888 -0.286 -20.999 1.00 94.56 84 ALA A N 1
ATOM 673 C CA . ALA A 1 84 ? 17.562 -1.415 -20.360 1.00 94.56 84 ALA A CA 1
ATOM 674 C C . ALA A 1 84 ? 17.857 -2.529 -21.377 1.00 94.56 84 ALA A C 1
ATOM 676 O O . ALA A 1 84 ? 16.968 -2.984 -22.098 1.00 94.56 84 ALA A O 1
ATOM 677 N N . THR A 1 85 ? 19.112 -2.975 -21.443 1.00 94.50 85 THR A N 1
ATOM 678 C CA . THR A 1 85 ? 19.539 -4.043 -22.362 1.00 94.50 85 THR A CA 1
ATOM 679 C C . THR A 1 85 ? 19.552 -5.389 -21.641 1.00 94.50 85 THR A C 1
ATOM 681 O O . THR A 1 85 ? 20.097 -5.487 -20.547 1.00 94.50 85 THR A O 1
ATOM 684 N N . ASN A 1 86 ? 19.002 -6.438 -22.268 1.00 95.31 86 ASN A N 1
ATOM 685 C CA . ASN A 1 86 ? 19.003 -7.813 -21.740 1.00 95.31 86 ASN A CA 1
ATOM 686 C C . ASN A 1 86 ? 18.419 -7.932 -20.313 1.00 95.31 86 ASN A C 1
ATOM 688 O O . ASN A 1 86 ? 18.971 -8.624 -19.457 1.00 95.31 86 ASN A O 1
ATOM 692 N N . THR A 1 87 ? 17.316 -7.224 -20.049 1.00 94.50 87 THR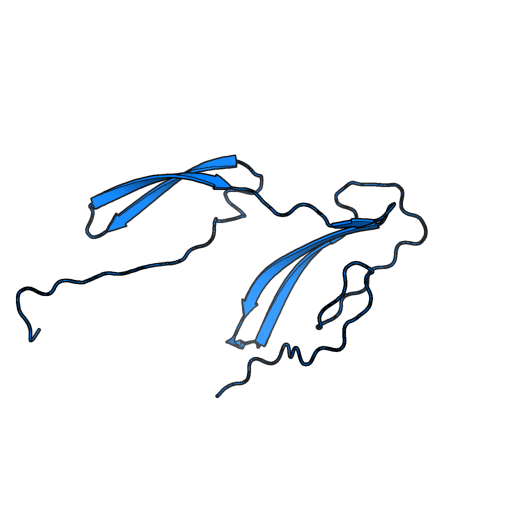 A N 1
ATOM 693 C CA . THR A 1 87 ? 16.642 -7.219 -18.744 1.00 94.50 87 THR A CA 1
ATOM 694 C C . THR A 1 87 ? 16.206 -8.624 -18.333 1.00 94.50 87 THR A C 1
ATOM 696 O O . THR A 1 87 ? 15.546 -9.327 -19.098 1.00 94.50 87 THR A O 1
ATOM 699 N N . LYS A 1 88 ? 16.529 -9.002 -17.094 1.00 93.31 88 LYS A N 1
ATOM 700 C CA . LYS A 1 88 ? 16.043 -10.217 -16.434 1.00 93.31 88 LYS A CA 1
ATOM 701 C C . LYS A 1 88 ? 15.291 -9.835 -15.168 1.00 93.31 88 LYS A C 1
ATOM 703 O O . LYS A 1 88 ? 15.663 -8.870 -14.504 1.00 93.31 88 LYS A O 1
ATOM 708 N N . VAL A 1 89 ? 14.232 -10.578 -14.868 1.00 92.31 89 VAL A N 1
ATOM 709 C CA . VAL A 1 89 ? 13.398 -10.379 -13.682 1.00 92.31 89 VAL A CA 1
ATOM 710 C C . VAL A 1 89 ? 13.258 -11.722 -12.992 1.00 92.31 89 VAL A C 1
ATOM 712 O O . VAL A 1 89 ? 12.684 -12.645 -13.567 1.00 92.31 89 VAL A O 1
ATOM 715 N N . ASP A 1 90 ? 13.761 -11.802 -11.765 1.00 89.06 90 ASP A N 1
ATOM 716 C CA . ASP A 1 90 ? 13.625 -12.972 -10.909 1.00 89.06 90 ASP A CA 1
ATOM 717 C C . ASP A 1 90 ? 12.599 -12.674 -9.810 1.00 89.06 90 ASP A C 1
ATOM 719 O O . ASP A 1 90 ? 12.649 -11.629 -9.159 1.00 89.06 90 ASP A O 1
ATOM 723 N N . ILE A 1 91 ? 11.651 -13.593 -9.608 1.00 88.25 91 ILE A N 1
ATOM 724 C CA . ILE A 1 91 ? 10.655 -13.527 -8.533 1.00 88.25 91 ILE A CA 1
ATOM 725 C C . ILE A 1 91 ? 10.926 -14.704 -7.604 1.00 88.25 91 ILE A C 1
ATOM 727 O O . ILE A 1 91 ? 10.660 -15.856 -7.947 1.00 88.25 91 ILE A O 1
ATOM 731 N N . ALA A 1 92 ? 11.482 -14.411 -6.432 1.00 86.06 92 ALA A N 1
ATOM 732 C CA . ALA A 1 92 ? 11.803 -15.407 -5.422 1.00 86.06 92 ALA A CA 1
ATOM 733 C C . ALA A 1 92 ? 10.816 -15.313 -4.252 1.00 86.06 92 ALA A C 1
ATOM 735 O O . ALA A 1 92 ? 10.584 -14.235 -3.714 1.00 86.06 92 ALA A O 1
ATOM 736 N N . GLY A 1 93 ? 10.293 -16.454 -3.795 1.00 82.69 93 GLY A N 1
ATOM 737 C CA . GLY A 1 93 ? 9.501 -16.557 -2.558 1.00 82.69 93 GLY A CA 1
ATOM 738 C C . GLY A 1 93 ? 10.345 -16.469 -1.279 1.00 82.69 93 GLY A C 1
ATOM 739 O O . GLY A 1 93 ? 9.977 -17.041 -0.260 1.00 82.69 93 GLY A O 1
ATOM 740 N N . SER A 1 94 ? 11.511 -15.827 -1.351 1.00 77.06 94 SER A N 1
ATOM 741 C CA . SER A 1 94 ? 12.476 -15.666 -0.263 1.00 77.06 94 SER A CA 1
ATOM 742 C C . SER A 1 94 ? 13.077 -14.259 -0.316 1.00 77.06 94 SER A C 1
ATOM 744 O O . SER A 1 94 ? 12.785 -13.486 -1.228 1.00 77.06 94 SER A O 1
ATOM 746 N N . GLN A 1 95 ? 13.908 -13.907 0.664 1.00 70.62 95 GLN A N 1
ATOM 747 C CA . GLN A 1 95 ? 14.557 -12.598 0.685 1.00 70.62 95 GLN A CA 1
ATOM 748 C C . GLN A 1 95 ? 15.567 -12.471 -0.464 1.00 70.62 95 GLN A C 1
ATOM 750 O O . GLN A 1 95 ? 16.259 -13.424 -0.817 1.00 70.62 95 GLN A O 1
ATOM 755 N N . VAL A 1 96 ? 15.689 -11.267 -1.014 1.00 68.56 96 VAL A N 1
ATOM 756 C CA . VAL A 1 96 ? 16.736 -10.887 -1.970 1.00 68.56 96 VAL A CA 1
ATOM 757 C C . VAL A 1 96 ? 17.557 -9.749 -1.370 1.00 68.56 96 VAL A C 1
ATOM 759 O O . VAL A 1 96 ? 17.028 -8.951 -0.596 1.00 68.56 96 VAL A O 1
ATOM 762 N N . ASP A 1 97 ? 18.860 -9.714 -1.639 1.00 71.88 97 ASP A N 1
ATOM 763 C CA . ASP A 1 97 ? 19.724 -8.603 -1.224 1.00 71.88 97 ASP A CA 1
ATOM 764 C C . ASP A 1 97 ? 19.665 -7.417 -2.205 1.00 71.88 97 ASP A C 1
ATOM 766 O O . ASP A 1 97 ? 19.048 -7.509 -3.267 1.00 71.88 97 ASP A O 1
ATOM 770 N N . ASP A 1 98 ? 20.326 -6.306 -1.864 1.00 68.88 98 ASP A N 1
ATOM 771 C CA . ASP A 1 98 ? 20.350 -5.083 -2.688 1.00 68.88 98 ASP A CA 1
ATOM 772 C C . ASP A 1 98 ? 21.013 -5.278 -4.069 1.00 68.88 98 ASP A C 1
ATOM 774 O O . ASP A 1 98 ? 20.903 -4.417 -4.942 1.00 68.88 98 ASP A O 1
ATOM 778 N N . TYR A 1 99 ? 21.694 -6.409 -4.286 1.00 69.38 99 TYR A N 1
ATOM 779 C CA . TYR A 1 99 ? 22.321 -6.794 -5.553 1.00 69.38 99 TYR A CA 1
ATOM 780 C C . TYR A 1 99 ? 21.494 -7.833 -6.328 1.00 69.38 99 TYR A C 1
ATOM 782 O O . TYR A 1 99 ? 21.917 -8.278 -7.396 1.00 69.38 99 TYR A O 1
ATOM 790 N N . GLY A 1 100 ? 20.320 -8.216 -5.815 1.00 63.66 100 GLY A N 1
ATOM 791 C CA . GLY A 1 100 ? 19.433 -9.201 -6.429 1.00 63.66 100 GLY A CA 1
ATOM 792 C C . GLY A 1 100 ? 19.829 -10.657 -6.176 1.00 63.66 100 GLY A C 1
ATOM 793 O O . GLY A 1 100 ? 19.251 -11.553 -6.789 1.00 63.66 100 GLY A O 1
ATOM 794 N N . ASN A 1 101 ? 20.779 -10.933 -5.277 1.00 72.94 101 ASN A N 1
ATOM 795 C CA . ASN A 1 101 ? 21.088 -12.311 -4.904 1.00 72.94 101 ASN A CA 1
ATOM 796 C C . ASN A 1 101 ? 19.990 -12.852 -3.986 1.00 72.94 101 ASN A C 1
ATOM 798 O O . ASN A 1 101 ? 19.614 -12.211 -3.001 1.00 72.94 101 ASN A O 1
ATOM 802 N N . ILE A 1 102 ? 19.517 -14.068 -4.268 1.00 73.75 102 ILE A N 1
ATOM 803 C CA . ILE A 1 102 ? 18.576 -14.769 -3.393 1.00 73.75 102 ILE A CA 1
ATOM 804 C C . ILE A 1 102 ? 19.293 -15.080 -2.078 1.00 73.75 102 ILE A C 1
ATOM 806 O O . ILE A 1 102 ? 20.196 -15.920 -2.024 1.00 73.75 102 ILE A O 1
ATOM 810 N N . LYS A 1 103 ? 18.868 -14.426 -0.998 1.00 70.38 103 LYS A N 1
ATOM 811 C CA . LYS A 1 103 ? 19.233 -14.839 0.350 1.00 70.38 103 LYS A CA 1
ATOM 812 C C . LYS A 1 103 ? 18.350 -16.022 0.708 1.00 70.38 103 LYS A C 1
ATOM 814 O O . LYS A 1 103 ? 17.162 -15.860 0.962 1.00 70.38 103 LYS A O 1
ATOM 819 N N . LEU A 1 104 ? 18.948 -17.210 0.772 1.00 58.81 104 LEU A N 1
ATOM 820 C CA . LEU A 1 104 ? 18.325 -18.388 1.375 1.00 58.81 104 LEU A CA 1
ATOM 821 C C . LEU A 1 104 ? 18.179 -18.150 2.888 1.00 58.81 104 LEU A C 1
ATOM 823 O O . LEU A 1 104 ? 18.994 -18.594 3.692 1.00 58.81 104 LEU A O 1
ATOM 827 N N . GLY A 1 105 ? 17.172 -17.372 3.269 1.00 52.34 105 GLY A N 1
ATOM 828 C CA . GLY A 1 105 ? 16.669 -17.302 4.632 1.00 52.34 105 GLY A CA 1
ATOM 829 C C . GLY A 1 105 ? 15.545 -18.316 4.807 1.00 52.34 105 GLY A C 1
ATOM 830 O O . GLY A 1 105 ? 14.812 -18.595 3.857 1.00 52.34 105 GLY A O 1
ATOM 831 N N . ASN A 1 106 ? 15.373 -18.828 6.027 1.00 47.81 106 ASN A N 1
ATOM 832 C CA . ASN A 1 106 ? 14.227 -19.648 6.443 1.00 47.81 106 ASN A CA 1
ATOM 833 C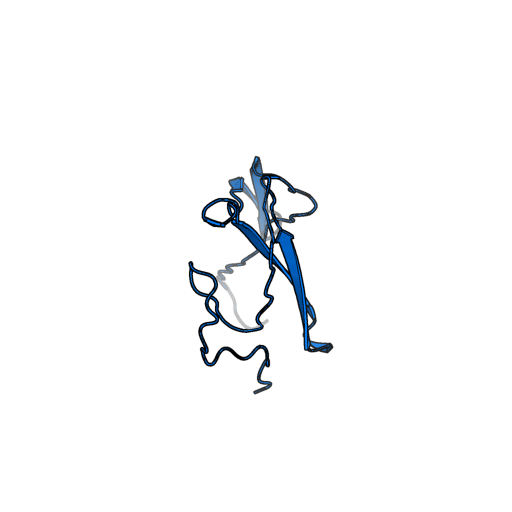 C . ASN A 1 106 ? 12.930 -18.808 6.495 1.00 47.81 106 ASN A C 1
ATOM 835 O O . ASN A 1 106 ? 12.253 -18.749 7.517 1.00 47.81 106 ASN A O 1
ATOM 839 N N . GLY A 1 107 ? 12.620 -18.086 5.420 1.00 48.22 107 GLY A N 1
ATOM 840 C CA . GLY A 1 107 ? 11.355 -17.400 5.215 1.00 48.22 107 GLY A CA 1
ATOM 841 C C . GLY A 1 107 ? 10.435 -18.344 4.466 1.00 48.22 107 GLY A C 1
ATOM 842 O O . GLY A 1 107 ? 10.646 -18.606 3.286 1.00 48.22 107 GLY A O 1
ATOM 843 N N . SER A 1 108 ? 9.458 -18.890 5.174 1.00 49.00 108 SER A N 1
ATOM 844 C CA . SER A 1 108 ? 8.401 -19.690 4.578 1.00 49.00 108 SER A CA 1
ATOM 845 C C . SER A 1 108 ? 7.256 -18.771 4.159 1.00 49.00 108 SER A C 1
ATOM 847 O O . SER A 1 108 ? 6.851 -17.913 4.939 1.00 49.00 108 SER A O 1
ATOM 849 N N . THR A 1 109 ? 6.703 -18.959 2.960 1.00 51.09 109 THR A N 1
ATOM 850 C CA . THR A 1 109 ? 5.371 -18.428 2.616 1.00 51.09 109 THR A CA 1
ATOM 851 C C . THR A 1 109 ? 4.246 -19.284 3.211 1.00 51.09 109 THR A C 1
ATOM 853 O O . THR A 1 109 ? 3.073 -18.969 3.027 1.00 51.09 109 THR A O 1
ATOM 856 N N . ILE A 1 110 ? 4.585 -20.368 3.924 1.00 52.41 110 ILE A N 1
ATOM 857 C CA . ILE A 1 110 ? 3.627 -21.201 4.652 1.00 52.41 110 ILE A CA 1
ATOM 858 C C . ILE A 1 110 ? 3.206 -20.448 5.914 1.00 52.41 110 ILE A C 1
ATOM 860 O O . ILE A 1 110 ? 4.016 -20.223 6.813 1.00 52.41 110 ILE A O 1
ATOM 864 N N . ILE A 1 111 ? 1.924 -20.093 5.977 1.00 54.19 111 ILE A N 1
ATOM 865 C CA . ILE A 1 111 ? 1.250 -19.734 7.222 1.00 54.19 111 ILE A CA 1
ATOM 866 C C . ILE A 1 111 ? 1.061 -21.046 7.989 1.00 54.19 111 ILE A C 1
ATOM 868 O O . ILE A 1 111 ? 0.242 -21.880 7.603 1.00 54.19 111 ILE A O 1
ATOM 872 N N . ASP A 1 112 ? 1.882 -21.265 9.014 1.00 47.69 112 ASP A N 1
ATOM 873 C CA . ASP A 1 112 ? 1.737 -22.402 9.922 1.00 47.69 112 ASP A CA 1
ATOM 874 C C . ASP A 1 112 ? 0.435 -22.235 10.722 1.00 47.69 112 ASP A C 1
ATOM 876 O O . ASP A 1 112 ? 0.253 -21.235 11.420 1.00 47.69 112 ASP A O 1
ATOM 880 N N . GLN A 1 113 ? -0.493 -23.180 10.567 1.00 47.62 113 GLN A N 1
ATOM 881 C CA . GLN A 1 113 ? -1.742 -23.235 11.325 1.00 47.62 113 GLN A CA 1
ATOM 882 C C . GLN A 1 113 ? -1.467 -23.903 12.679 1.00 47.62 113 GLN A C 1
ATOM 884 O O . GLN A 1 113 ? -1.761 -25.086 12.848 1.00 47.62 113 GLN A O 1
ATOM 889 N N . ASN A 1 114 ? -0.900 -23.157 13.629 1.00 42.28 114 ASN A N 1
ATOM 890 C CA . ASN A 1 114 ? -0.932 -23.537 15.046 1.00 42.28 114 ASN A CA 1
ATOM 891 C C . ASN A 1 114 ? -1.957 -22.695 15.804 1.00 42.28 114 ASN A C 1
ATOM 893 O O . ASN A 1 114 ? -1.820 -21.451 15.788 1.00 42.28 114 ASN A O 1
#

InterPro domains:
  IPR008966 Adhesion domain superfamily [SSF49401] (1-46)
  IPR008966 Adhesion domain superfamily [SSF49401] (47-114)
  IPR011252 Fibrogen-binding domain 1 [G3DSA:2.60.40.1280] (1-47)
  IPR011266 Fibrinogen-binding domain 2 [PF10425] (57-103)